Protein AF-A0A7W4VRZ4-F1 (afdb_monomer_lite)

Organism: NCBI:txid1036020

pLDDT: mean 95.83, std 5.2, range [57.09, 98.81]

Structure (mmCIF, N/CA/C/O backbone):
data_AF-A0A7W4VRZ4-F1
#
_entry.id   AF-A0A7W4VRZ4-F1
#
loop_
_atom_site.group_PDB
_atom_site.id
_atom_site.type_symbol
_atom_site.label_atom_id
_atom_site.label_alt_id
_atom_site.label_comp_id
_atom_site.label_asym_id
_atom_site.label_entity_id
_atom_site.label_seq_id
_atom_site.pdbx_PDB_ins_code
_atom_site.Cartn_x
_atom_site.Cartn_y
_atom_site.Cartn_z
_atom_site.occupancy
_atom_site.B_iso_or_equiv
_atom_site.auth_seq_id
_atom_site.auth_comp_id
_atom_site.auth_asym_id
_atom_site.auth_atom_id
_atom_site.pdbx_PDB_model_num
ATOM 1 N N . MET A 1 1 ? -10.021 16.855 13.599 1.00 69.38 1 MET A N 1
ATOM 2 C CA . MET A 1 1 ? -8.911 15.898 13.451 1.00 69.38 1 MET A CA 1
ATOM 3 C C . MET A 1 1 ? -9.012 15.317 12.058 1.00 69.38 1 MET A C 1
ATOM 5 O O . MET A 1 1 ? -10.123 15.000 11.649 1.00 69.38 1 MET A O 1
ATOM 9 N N . GLU A 1 2 ? -7.915 15.295 11.314 1.00 90.75 2 GLU A N 1
ATOM 10 C CA . GLU A 1 2 ? -7.889 14.812 9.930 1.00 90.75 2 GLU A CA 1
ATOM 11 C C . GLU A 1 2 ? -7.932 13.280 9.884 1.00 90.75 2 GLU A C 1
ATOM 13 O O . GLU A 1 2 ? -7.440 12.623 10.807 1.00 90.75 2 GLU A O 1
ATOM 18 N N . ASN A 1 3 ? -8.572 12.723 8.851 1.00 96.31 3 ASN A N 1
ATOM 19 C CA . ASN A 1 3 ? -8.672 11.278 8.664 1.00 96.31 3 ASN A CA 1
ATOM 20 C C . ASN A 1 3 ? -7.271 10.705 8.390 1.00 96.31 3 ASN A C 1
ATOM 22 O O . ASN A 1 3 ? -6.703 11.042 7.350 1.00 96.31 3 ASN A O 1
ATOM 26 N N . PRO A 1 4 ? -6.728 9.820 9.251 1.00 97.88 4 PRO A N 1
ATOM 27 C CA . PRO A 1 4 ? -5.396 9.252 9.046 1.00 97.88 4 PRO A CA 1
ATOM 28 C C . PRO A 1 4 ? -5.272 8.469 7.731 1.00 97.88 4 PRO A C 1
ATOM 30 O O . PRO A 1 4 ? -4.181 8.361 7.183 1.00 97.88 4 PRO A O 1
ATOM 33 N N . GLY A 1 5 ? -6.389 8.001 7.166 1.00 97.75 5 GLY A N 1
ATOM 34 C CA . GLY A 1 5 ? -6.413 7.353 5.858 1.00 97.75 5 GLY A CA 1
ATOM 35 C C . GLY A 1 5 ? -5.937 8.227 4.694 1.00 97.75 5 GLY A C 1
ATOM 36 O O . GLY A 1 5 ? -5.496 7.681 3.687 1.00 97.75 5 GLY A O 1
ATOM 37 N N . ALA A 1 6 ? -5.963 9.559 4.826 1.00 97.94 6 ALA A N 1
ATOM 38 C CA . ALA A 1 6 ? -5.440 10.462 3.799 1.00 97.94 6 ALA A CA 1
ATOM 39 C C . ALA A 1 6 ? -3.944 10.222 3.524 1.00 97.94 6 ALA A C 1
ATOM 41 O O . ALA A 1 6 ? -3.530 10.218 2.368 1.00 97.94 6 ALA A O 1
ATOM 42 N N . LEU A 1 7 ? -3.162 9.890 4.561 1.00 98.19 7 LEU A N 1
ATOM 43 C CA . LEU A 1 7 ? -1.735 9.565 4.433 1.00 98.19 7 LEU A CA 1
ATOM 44 C C . LEU A 1 7 ? -1.490 8.372 3.499 1.00 98.19 7 LEU A C 1
ATOM 46 O O . LEU A 1 7 ? -0.476 8.313 2.803 1.00 98.19 7 LEU A O 1
ATOM 50 N N . VAL A 1 8 ? -2.426 7.420 3.479 1.00 98.38 8 VAL A N 1
ATOM 51 C CA . VAL A 1 8 ? -2.347 6.211 2.655 1.00 98.38 8 VAL A CA 1
ATOM 52 C C . VAL A 1 8 ? -2.645 6.538 1.195 1.00 98.38 8 VAL A C 1
ATOM 54 O O . VAL A 1 8 ? -1.913 6.087 0.317 1.00 98.38 8 VAL A O 1
ATOM 57 N N . GLU A 1 9 ? -3.670 7.354 0.926 1.00 98.31 9 GLU A N 1
ATOM 58 C CA . GLU A 1 9 ? -3.962 7.829 -0.435 1.00 98.31 9 GLU A CA 1
ATOM 59 C C . GLU A 1 9 ? -2.772 8.613 -1.010 1.00 98.31 9 GLU A C 1
ATOM 61 O O . GLU A 1 9 ? -2.303 8.299 -2.105 1.00 98.31 9 GLU A O 1
ATOM 66 N N . GLU A 1 10 ? -2.207 9.546 -0.239 1.00 98.50 10 GLU A N 1
ATOM 67 C CA . GLU A 1 10 ? -1.027 10.323 -0.643 1.00 98.50 10 GLU A CA 1
ATOM 68 C C . GLU A 1 10 ? 0.205 9.436 -0.887 1.00 98.50 10 GLU A C 1
ATOM 70 O O . GLU A 1 10 ? 1.001 9.679 -1.799 1.00 98.50 10 GLU A O 1
ATOM 75 N N . ALA A 1 11 ? 0.409 8.408 -0.057 1.00 98.62 11 ALA A N 1
ATOM 76 C CA . ALA A 1 11 ? 1.513 7.470 -0.224 1.00 98.62 11 ALA A CA 1
ATOM 77 C C . ALA A 1 11 ? 1.366 6.627 -1.496 1.00 98.62 11 ALA A C 1
ATOM 79 O O . ALA A 1 11 ? 2.357 6.410 -2.200 1.00 98.62 11 ALA A O 1
ATOM 80 N N . VAL A 1 12 ? 0.146 6.191 -1.820 1.00 98.81 12 VAL A N 1
ATOM 81 C CA . VAL A 1 12 ? -0.153 5.487 -3.073 1.00 98.81 12 VAL A CA 1
ATOM 82 C C . VAL A 1 12 ? 0.092 6.389 -4.278 1.00 98.81 12 VAL A C 1
ATOM 84 O O . VAL A 1 12 ? 0.743 5.951 -5.228 1.00 98.81 12 VAL A O 1
ATOM 87 N N . GLU A 1 13 ? -0.373 7.639 -4.236 1.00 98.69 13 GLU A N 1
ATOM 88 C CA . GLU A 1 13 ? -0.154 8.611 -5.312 1.00 98.69 13 GLU A CA 1
ATOM 89 C C . GLU A 1 13 ? 1.341 8.789 -5.600 1.00 98.69 13 GLU A C 1
ATOM 91 O O . GLU A 1 13 ? 1.778 8.582 -6.733 1.00 98.69 13 GLU A O 1
ATOM 96 N N . HIS A 1 14 ? 2.155 9.024 -4.565 1.00 98.56 14 HIS A N 1
ATOM 97 C CA . HIS A 1 14 ? 3.615 9.104 -4.703 1.00 98.56 14 HIS A CA 1
ATOM 98 C C . HIS A 1 14 ? 4.219 7.851 -5.333 1.00 98.56 14 HIS A C 1
ATOM 100 O O . HIS A 1 14 ? 5.050 7.944 -6.238 1.00 98.56 14 HIS A O 1
ATOM 106 N N . CYS A 1 15 ? 3.804 6.666 -4.879 1.00 98.75 15 CYS A N 1
ATOM 107 C CA . CYS A 1 15 ? 4.312 5.417 -5.437 1.00 98.75 15 CYS A CA 1
ATOM 108 C C . CYS A 1 15 ? 4.008 5.306 -6.935 1.00 98.75 15 CYS A C 1
ATOM 110 O O . CYS A 1 15 ? 4.882 4.911 -7.704 1.00 98.75 15 CYS A O 1
ATOM 112 N N . LEU A 1 16 ? 2.799 5.680 -7.360 1.00 98.75 16 LEU A N 1
ATOM 113 C CA . LEU A 1 16 ? 2.386 5.649 -8.764 1.00 98.75 16 LEU A CA 1
ATOM 114 C C . LEU A 1 16 ? 3.106 6.710 -9.609 1.00 98.75 16 LEU A C 1
ATOM 116 O O . LEU A 1 16 ? 3.463 6.444 -10.759 1.00 98.75 16 LEU A O 1
ATOM 120 N N . GLU A 1 17 ? 3.370 7.890 -9.049 1.00 98.44 17 GLU A N 1
ATOM 121 C CA . GLU A 1 17 ? 4.171 8.927 -9.702 1.00 98.44 17 GLU A CA 1
ATOM 122 C C . GLU A 1 17 ? 5.617 8.488 -9.932 1.00 98.44 17 GLU A C 1
ATOM 124 O O . GLU A 1 17 ? 6.197 8.792 -10.978 1.00 98.44 17 GLU A O 1
ATOM 129 N N . VAL A 1 18 ? 6.224 7.804 -8.959 1.00 98.44 18 VAL A N 1
ATOM 130 C CA . VAL A 1 18 ? 7.560 7.214 -9.106 1.00 98.44 18 VAL A CA 1
ATOM 131 C C . VAL A 1 18 ? 7.507 6.065 -10.114 1.00 98.44 18 VAL A C 1
ATOM 133 O O . VAL A 1 18 ? 8.323 6.031 -11.039 1.00 98.44 18 VAL A O 1
ATOM 136 N N . ALA A 1 19 ? 6.504 5.189 -10.010 1.00 98.44 19 ALA A N 1
ATOM 137 C CA . ALA A 1 19 ? 6.330 4.037 -10.889 1.00 98.44 19 ALA A CA 1
ATOM 138 C C . ALA A 1 19 ? 6.162 4.410 -12.363 1.00 98.44 19 ALA A C 1
ATOM 140 O O . ALA A 1 19 ? 6.627 3.683 -13.240 1.00 98.44 19 ALA A O 1
ATOM 141 N N . ALA A 1 20 ? 5.587 5.577 -12.656 1.00 98.38 20 ALA A N 1
ATOM 142 C CA . ALA A 1 20 ? 5.487 6.086 -14.021 1.00 98.38 20 ALA A CA 1
ATOM 143 C C . ALA A 1 20 ? 6.851 6.226 -14.722 1.00 98.38 20 ALA A C 1
ATOM 145 O O . ALA A 1 20 ? 6.929 6.154 -15.946 1.00 98.38 20 ALA A O 1
ATOM 146 N N . THR A 1 21 ? 7.937 6.386 -13.959 1.00 98.12 21 THR A N 1
ATOM 147 C CA . THR A 1 21 ? 9.300 6.456 -14.504 1.00 98.12 21 THR A CA 1
ATOM 148 C C . THR A 1 21 ? 9.896 5.080 -14.817 1.00 98.12 21 THR A C 1
ATOM 150 O O . THR A 1 21 ? 10.846 4.973 -15.590 1.00 98.12 21 THR A O 1
ATOM 153 N N . TRP A 1 22 ? 9.331 4.000 -14.272 1.00 98.12 22 TRP A N 1
ATOM 154 C CA . TRP A 1 22 ? 9.881 2.648 -14.401 1.00 98.12 22 TRP A CA 1
ATOM 155 C C . TRP A 1 22 ? 9.687 2.022 -15.782 1.00 98.12 22 TRP A C 1
ATOM 157 O O . TRP A 1 22 ? 10.254 0.969 -16.053 1.00 98.12 22 TRP A O 1
ATOM 167 N N . LEU A 1 23 ? 8.968 2.683 -16.691 1.00 97.50 23 LEU A N 1
ATOM 168 C CA . LEU A 1 23 ? 8.924 2.305 -18.109 1.00 97.50 23 LEU A CA 1
ATOM 169 C C . LEU A 1 23 ? 10.321 2.330 -18.760 1.00 97.50 23 LEU A C 1
ATOM 171 O O . LEU A 1 23 ? 10.570 1.605 -19.721 1.00 97.50 23 LEU A O 1
ATOM 175 N N . ALA A 1 24 ? 11.251 3.116 -18.202 1.00 96.50 24 ALA A N 1
ATOM 176 C CA . ALA A 1 24 ? 12.658 3.152 -18.602 1.00 96.50 24 ALA A CA 1
ATOM 177 C C . ALA A 1 24 ? 13.497 1.987 -18.029 1.00 96.50 24 ALA A C 1
ATOM 179 O O . ALA A 1 24 ? 14.710 1.926 -18.237 1.00 96.50 24 ALA A O 1
ATOM 180 N N . TRP A 1 25 ? 12.896 1.061 -17.274 1.00 97.00 25 TRP A N 1
ATOM 181 C CA . TRP A 1 25 ? 13.628 -0.016 -16.617 1.00 97.00 25 TRP A CA 1
ATOM 182 C C . TRP A 1 25 ? 14.248 -0.996 -17.621 1.00 97.00 25 TRP A C 1
ATOM 184 O O . TRP A 1 25 ? 13.574 -1.585 -18.464 1.00 97.00 25 TRP A O 1
ATOM 194 N N . THR A 1 26 ? 15.558 -1.216 -17.492 1.00 93.94 26 THR A N 1
ATOM 195 C CA . THR A 1 26 ? 16.368 -2.018 -18.430 1.00 93.94 26 THR A CA 1
ATOM 196 C C . THR A 1 26 ? 16.607 -3.459 -17.967 1.00 93.94 26 THR A C 1
ATOM 198 O O . THR A 1 26 ? 17.477 -4.147 -18.499 1.00 93.94 26 THR A O 1
ATOM 201 N N . GLY A 1 27 ? 15.870 -3.922 -16.953 1.00 94.88 27 GLY A N 1
ATOM 202 C CA . GLY A 1 27 ? 16.019 -5.264 -16.377 1.00 94.88 27 GLY A CA 1
ATOM 203 C C . GLY A 1 27 ? 17.021 -5.366 -15.220 1.00 94.88 27 GLY A C 1
ATOM 204 O O . GLY A 1 27 ? 17.186 -6.440 -14.647 1.00 94.88 27 GLY A O 1
ATOM 205 N N . ARG A 1 28 ? 17.700 -4.271 -14.848 1.00 94.62 28 ARG A N 1
ATOM 206 C CA . ARG A 1 28 ? 18.621 -4.250 -13.696 1.00 94.62 28 ARG A CA 1
ATOM 207 C C . ARG A 1 28 ? 17.855 -3.973 -12.399 1.00 94.62 28 ARG A C 1
ATOM 209 O O . ARG A 1 28 ? 17.274 -2.895 -12.295 1.00 94.62 28 ARG A O 1
ATOM 216 N N . PRO A 1 29 ? 17.845 -4.883 -11.415 1.00 95.38 29 PRO A N 1
ATOM 217 C CA . PRO A 1 29 ? 17.117 -4.651 -10.176 1.00 95.38 29 PRO A CA 1
ATOM 218 C C . PRO A 1 29 ? 17.813 -3.597 -9.305 1.00 95.38 29 PRO A C 1
ATOM 220 O O . PRO A 1 29 ? 19.027 -3.403 -9.401 1.00 95.38 29 PRO A O 1
ATOM 223 N N . ALA A 1 30 ? 17.050 -2.984 -8.407 1.00 94.38 30 ALA A N 1
ATOM 224 C CA . ALA A 1 30 ? 17.600 -2.306 -7.244 1.00 94.38 30 ALA A CA 1
ATOM 225 C C . ALA A 1 30 ? 17.870 -3.319 -6.123 1.00 94.38 30 ALA A C 1
ATOM 227 O O . ALA A 1 30 ? 17.197 -4.348 -6.014 1.00 94.38 30 ALA A O 1
ATOM 228 N N . VAL A 1 31 ? 18.859 -3.030 -5.285 1.00 93.06 31 VAL A N 1
ATOM 229 C CA . VAL A 1 31 ? 19.186 -3.826 -4.099 1.00 93.06 31 VAL A CA 1
ATOM 230 C C . VAL A 1 31 ? 19.060 -2.907 -2.894 1.00 93.06 31 VAL A C 1
ATOM 232 O O . VAL A 1 31 ? 19.537 -1.776 -2.954 1.00 93.06 31 VAL A O 1
ATOM 235 N N . SER A 1 32 ? 18.400 -3.374 -1.834 1.00 88.81 32 SER A N 1
ATOM 236 C CA . SER A 1 32 ? 18.250 -2.603 -0.600 1.00 88.81 32 SER A CA 1
ATOM 237 C C . SER A 1 32 ? 19.602 -2.244 0.007 1.00 88.81 32 SER A C 1
ATOM 239 O O . SER A 1 32 ? 20.583 -2.965 -0.177 1.00 88.81 32 SER A O 1
ATOM 241 N N . ASP A 1 33 ? 19.639 -1.184 0.815 1.00 82.94 33 ASP A N 1
ATOM 242 C CA . ASP A 1 33 ? 20.856 -0.772 1.532 1.00 82.94 33 ASP A CA 1
ATOM 243 C C . ASP A 1 33 ? 21.444 -1.901 2.397 1.00 82.94 33 ASP A C 1
ATOM 245 O O . ASP A 1 33 ? 22.658 -2.028 2.540 1.00 82.94 33 ASP A O 1
ATOM 249 N N . ALA A 1 34 ? 20.579 -2.758 2.948 1.00 83.81 34 ALA A N 1
ATOM 250 C CA . ALA A 1 34 ? 20.972 -3.926 3.734 1.00 83.81 34 ALA A CA 1
ATOM 251 C C . ALA A 1 34 ? 21.477 -5.110 2.881 1.00 83.81 34 ALA A C 1
ATOM 253 O O . ALA A 1 34 ? 21.957 -6.099 3.432 1.00 83.81 34 ALA A O 1
ATOM 254 N N . GLY A 1 35 ? 21.361 -5.044 1.552 1.00 86.38 35 GLY A N 1
ATOM 255 C CA . GLY A 1 35 ? 21.804 -6.089 0.626 1.00 86.38 35 GLY A CA 1
ATOM 256 C C . GLY A 1 35 ? 20.931 -7.347 0.602 1.00 86.38 35 GLY A C 1
ATOM 257 O O . GLY A 1 35 ? 21.248 -8.298 -0.107 1.00 86.38 35 GLY A O 1
ATOM 258 N N . ASP A 1 36 ? 19.846 -7.375 1.374 1.00 87.31 36 ASP A N 1
ATOM 259 C CA . ASP A 1 36 ? 19.023 -8.560 1.626 1.00 87.31 36 ASP A CA 1
ATOM 260 C C . ASP A 1 36 ? 17.753 -8.627 0.766 1.00 87.31 36 ASP A C 1
ATOM 262 O O . ASP A 1 36 ? 17.083 -9.661 0.725 1.00 87.31 36 ASP A O 1
ATOM 266 N N . ARG A 1 37 ? 17.406 -7.538 0.069 1.00 92.75 37 ARG A N 1
ATOM 267 C CA . ARG A 1 37 ? 16.201 -7.447 -0.758 1.00 92.75 37 ARG A CA 1
ATOM 268 C C . ARG A 1 37 ? 16.531 -6.929 -2.145 1.00 92.75 37 ARG A C 1
ATOM 270 O O . ARG A 1 37 ? 17.212 -5.926 -2.318 1.00 92.75 37 ARG A O 1
ATOM 277 N N . ILE A 1 38 ? 15.975 -7.612 -3.133 1.00 94.62 38 ILE A N 1
ATOM 278 C CA . ILE A 1 38 ? 16.002 -7.228 -4.544 1.00 94.62 38 ILE A CA 1
ATOM 279 C C . ILE A 1 38 ? 14.661 -6.586 -4.874 1.00 94.62 38 ILE A C 1
ATOM 281 O O . ILE A 1 38 ? 13.631 -7.133 -4.478 1.00 94.62 38 ILE A O 1
ATOM 285 N N . TYR A 1 39 ? 14.665 -5.486 -5.620 1.00 95.69 39 TYR A N 1
ATOM 286 C CA . TYR A 1 39 ? 13.470 -4.835 -6.142 1.00 95.69 39 TYR A CA 1
ATOM 287 C C . TYR A 1 39 ? 13.530 -4.700 -7.660 1.00 95.69 39 TYR A C 1
ATOM 289 O O . TYR A 1 39 ? 14.545 -4.341 -8.252 1.00 95.69 39 TYR A O 1
ATOM 297 N N . THR A 1 40 ? 12.399 -5.007 -8.274 1.00 97.88 40 THR A N 1
ATOM 298 C CA . THR A 1 40 ? 12.068 -4.745 -9.673 1.00 97.88 40 THR A CA 1
ATOM 299 C C . THR A 1 40 ? 10.784 -3.909 -9.687 1.00 97.88 40 THR A C 1
ATOM 301 O O . THR A 1 40 ? 10.074 -3.889 -8.673 1.00 97.88 40 THR A O 1
ATOM 304 N N . PRO A 1 41 ? 10.427 -3.256 -10.806 1.00 98.31 41 PRO A N 1
ATOM 305 C CA . PRO A 1 41 ? 9.165 -2.524 -10.900 1.00 98.31 41 PRO A CA 1
ATOM 306 C C . PRO A 1 41 ? 7.948 -3.385 -10.524 1.00 98.31 41 PRO A C 1
ATOM 308 O O . PRO A 1 41 ? 7.157 -3.001 -9.663 1.00 98.31 41 PRO A O 1
ATOM 311 N N . CYS A 1 42 ? 7.842 -4.592 -11.093 1.00 98.19 42 CYS A N 1
ATOM 312 C CA . CYS A 1 42 ? 6.727 -5.503 -10.826 1.00 98.19 42 CYS A CA 1
ATOM 313 C C . CYS A 1 42 ? 6.688 -5.948 -9.357 1.00 98.19 42 CYS A C 1
ATOM 315 O O . CYS A 1 42 ? 5.615 -5.944 -8.750 1.00 98.19 42 CYS A O 1
ATOM 317 N N . LYS A 1 43 ? 7.848 -6.239 -8.742 1.00 97.81 43 LYS A N 1
ATOM 318 C CA . LYS A 1 43 ? 7.903 -6.548 -7.307 1.00 97.81 43 LYS A CA 1
ATOM 319 C C . LYS A 1 43 ? 7.454 -5.369 -6.459 1.00 97.81 43 LYS A C 1
ATOM 321 O O . LYS A 1 43 ? 6.725 -5.573 -5.495 1.00 97.81 43 LYS A O 1
ATOM 326 N N . ALA A 1 44 ? 7.900 -4.155 -6.777 1.00 97.88 44 ALA A N 1
ATOM 327 C CA . ALA A 1 44 ? 7.547 -2.970 -6.008 1.00 97.88 44 ALA A CA 1
ATOM 328 C C . ALA A 1 44 ? 6.028 -2.728 -6.042 1.00 97.88 44 ALA A C 1
ATOM 330 O O . ALA A 1 44 ? 5.420 -2.603 -4.980 1.00 97.88 44 ALA A O 1
ATOM 331 N N . ILE A 1 45 ? 5.400 -2.785 -7.226 1.00 98.44 45 ILE A N 1
ATOM 332 C CA . ILE A 1 45 ? 3.934 -2.698 -7.373 1.00 98.44 45 ILE A CA 1
ATOM 333 C C . ILE A 1 45 ? 3.225 -3.789 -6.569 1.00 98.44 45 ILE A C 1
ATOM 335 O O . ILE A 1 45 ? 2.307 -3.488 -5.801 1.00 98.44 45 ILE A O 1
ATOM 339 N N . ARG A 1 46 ? 3.669 -5.047 -6.695 1.00 97.56 46 ARG A N 1
ATOM 340 C CA . ARG A 1 46 ? 3.097 -6.164 -5.937 1.00 97.56 46 ARG A CA 1
ATOM 341 C C . ARG A 1 46 ? 3.211 -5.933 -4.432 1.00 97.56 46 ARG A C 1
ATOM 343 O O . ARG A 1 46 ? 2.228 -6.089 -3.727 1.00 97.56 46 ARG A O 1
ATOM 350 N N . ARG A 1 47 ? 4.375 -5.500 -3.938 1.00 96.94 47 ARG A N 1
ATOM 351 C CA . ARG A 1 47 ? 4.610 -5.248 -2.507 1.00 96.94 47 ARG A CA 1
ATOM 352 C C . ARG A 1 47 ? 3.759 -4.126 -1.943 1.00 96.94 47 ARG A C 1
ATOM 354 O O . ARG A 1 47 ? 3.301 -4.257 -0.813 1.00 96.94 47 ARG A O 1
ATOM 361 N N . ILE A 1 48 ? 3.537 -3.065 -2.712 1.00 98.25 48 ILE A N 1
ATOM 362 C CA . ILE A 1 48 ? 2.618 -1.996 -2.321 1.00 98.25 48 ILE A CA 1
ATOM 363 C C . ILE A 1 48 ? 1.199 -2.562 -2.190 1.00 98.25 48 ILE A C 1
ATOM 365 O O . ILE A 1 48 ? 0.561 -2.365 -1.161 1.00 98.25 48 ILE A O 1
ATOM 369 N N . GLY A 1 49 ? 0.733 -3.313 -3.193 1.00 97.88 49 GLY A N 1
ATOM 370 C CA . GLY A 1 49 ? -0.587 -3.949 -3.172 1.00 97.88 49 GLY A CA 1
ATOM 371 C C . GLY A 1 49 ? -0.767 -4.932 -2.014 1.00 97.88 49 GLY A C 1
ATOM 372 O O . GLY A 1 49 ? -1.728 -4.804 -1.262 1.00 97.88 49 GLY A O 1
ATOM 373 N N . ASP A 1 50 ? 0.175 -5.861 -1.839 1.00 96.38 50 ASP A N 1
ATOM 374 C CA . ASP A 1 50 ? 0.187 -6.840 -0.746 1.00 96.38 50 ASP A CA 1
ATOM 375 C C . ASP A 1 50 ? 0.076 -6.127 0.612 1.00 96.38 50 ASP A C 1
ATOM 377 O O . ASP A 1 50 ? -0.814 -6.425 1.397 1.00 96.38 50 ASP A O 1
ATOM 381 N N . HIS A 1 51 ? 0.924 -5.124 0.862 1.00 96.94 51 HIS A N 1
ATOM 382 C CA . HIS A 1 51 ? 0.983 -4.440 2.155 1.00 96.94 51 HIS A CA 1
ATOM 383 C C . HIS A 1 51 ? -0.295 -3.637 2.456 1.00 96.94 51 HIS A C 1
ATOM 385 O O . HIS A 1 51 ? -0.759 -3.614 3.595 1.00 96.94 51 HIS A O 1
ATOM 391 N N . LEU A 1 52 ? -0.908 -3.028 1.432 1.00 97.94 52 LEU A N 1
ATOM 392 C CA . LEU A 1 52 ? -2.228 -2.406 1.555 1.00 97.94 52 LEU A CA 1
ATOM 393 C C . LEU A 1 52 ? -3.314 -3.438 1.907 1.00 97.94 52 LEU A C 1
ATOM 395 O O . LEU A 1 52 ? -4.169 -3.152 2.741 1.00 97.94 52 LEU A O 1
ATOM 399 N N . VAL A 1 53 ? -3.29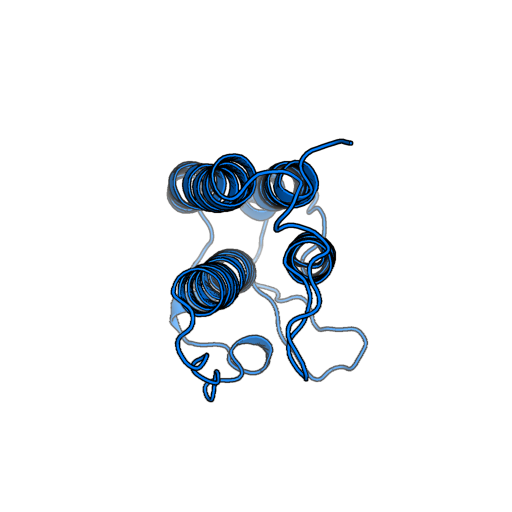9 -4.626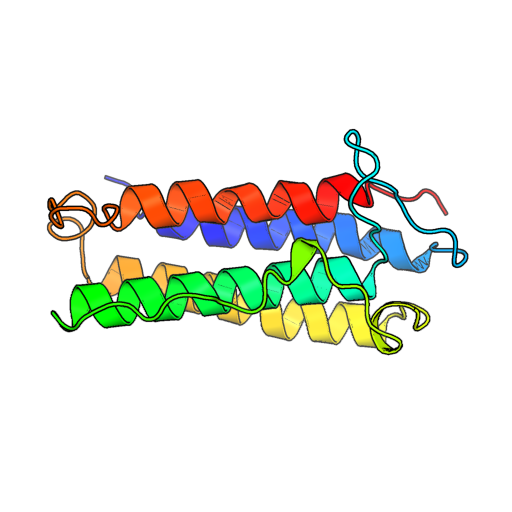 1.287 1.00 97.19 53 VAL A N 1
ATOM 400 C CA . VAL A 1 53 ? -4.256 -5.706 1.592 1.00 97.19 53 VAL A CA 1
ATOM 401 C C . VAL A 1 53 ? -4.055 -6.238 3.008 1.00 97.19 53 VAL A C 1
ATOM 403 O O . VAL A 1 53 ? -5.041 -6.395 3.729 1.00 97.19 53 VAL A O 1
ATOM 406 N N . ASP A 1 54 ? -2.809 -6.481 3.412 1.00 96.62 54 ASP A N 1
ATOM 407 C CA . ASP A 1 54 ? -2.457 -7.013 4.731 1.00 96.62 54 ASP A CA 1
ATOM 408 C C . ASP A 1 54 ? -3.028 -6.119 5.842 1.00 96.62 54 ASP A C 1
ATOM 410 O O . ASP A 1 54 ? -3.760 -6.586 6.718 1.00 96.62 54 ASP A O 1
ATOM 414 N N . HIS A 1 55 ? -2.780 -4.810 5.756 1.00 97.69 55 HIS A N 1
ATOM 415 C CA . HIS A 1 55 ? -3.257 -3.868 6.766 1.00 97.69 55 HIS A CA 1
ATOM 416 C C . HIS A 1 55 ? -4.739 -3.518 6.622 1.00 97.69 55 HIS A C 1
ATOM 418 O O . HIS A 1 55 ? -5.387 -3.224 7.625 1.00 97.69 55 HIS A O 1
ATOM 424 N N . LEU A 1 56 ? -5.327 -3.593 5.422 1.00 98.00 56 LEU A N 1
ATOM 425 C CA . LEU A 1 56 ? -6.784 -3.498 5.291 1.00 98.00 56 LEU A CA 1
ATOM 426 C C . LEU A 1 56 ? -7.467 -4.663 6.020 1.00 98.00 56 LEU A C 1
ATOM 428 O O . LEU A 1 56 ? -8.435 -4.452 6.745 1.00 98.00 56 LEU A O 1
ATOM 432 N N . ALA A 1 57 ? -6.942 -5.883 5.875 1.00 97.56 57 ALA A N 1
ATOM 433 C CA . ALA A 1 57 ? -7.450 -7.050 6.588 1.00 97.56 57 ALA A CA 1
ATOM 434 C C . ALA A 1 57 ? -7.263 -6.927 8.111 1.00 97.56 57 ALA A C 1
ATOM 436 O O . ALA A 1 57 ? -8.152 -7.324 8.867 1.00 97.56 57 ALA A O 1
ATOM 437 N N . GLU A 1 58 ? -6.142 -6.356 8.563 1.00 97.94 58 GLU A N 1
ATOM 438 C CA . GLU A 1 58 ? -5.914 -6.033 9.974 1.00 97.94 58 GLU A CA 1
ATOM 439 C C . GLU A 1 58 ? -6.966 -5.049 10.507 1.00 97.94 58 GLU A C 1
ATOM 441 O O . GLU A 1 58 ? -7.628 -5.344 11.503 1.00 97.94 58 GLU A O 1
ATOM 446 N N . VAL A 1 59 ? -7.181 -3.922 9.820 1.00 98.19 59 VAL A N 1
ATOM 447 C CA . VAL A 1 59 ? -8.171 -2.902 10.208 1.00 98.19 59 VAL A CA 1
ATOM 448 C C . VAL A 1 59 ? -9.578 -3.492 10.296 1.00 98.19 59 VAL A C 1
ATOM 450 O O . VAL A 1 59 ? -10.262 -3.288 11.299 1.00 98.19 59 VAL A O 1
ATOM 453 N N . GLU A 1 60 ? -10.004 -4.259 9.292 1.00 98.38 60 GLU A N 1
ATOM 454 C CA . GLU A 1 60 ? -11.326 -4.897 9.281 1.00 98.38 60 GLU A CA 1
ATOM 455 C C . GLU A 1 60 ? -11.499 -5.874 10.456 1.00 98.38 60 GLU A C 1
ATOM 457 O O . GLU A 1 60 ? -12.540 -5.874 11.116 1.00 98.38 60 GLU A O 1
ATOM 462 N N . ALA A 1 61 ? -10.473 -6.671 10.780 1.00 98.31 61 ALA A N 1
ATOM 463 C CA . ALA A 1 61 ? -10.515 -7.581 11.925 1.00 98.31 61 ALA A CA 1
ATOM 464 C C . ALA A 1 61 ? -10.646 -6.820 13.256 1.00 98.31 61 ALA A C 1
ATOM 466 O O . ALA A 1 61 ? -11.481 -7.170 14.097 1.00 98.31 61 ALA A O 1
ATOM 467 N N . LEU A 1 62 ? -9.868 -5.746 13.421 1.00 98.06 62 LEU A N 1
ATOM 468 C CA . LEU A 1 62 ? -9.894 -4.907 14.618 1.00 98.06 62 LEU A CA 1
ATOM 469 C C . LEU A 1 62 ? -11.244 -4.201 14.800 1.00 98.06 62 LEU A C 1
ATOM 471 O O . LEU A 1 62 ? -11.755 -4.159 15.921 1.00 98.06 62 LEU A O 1
ATOM 475 N N . LEU A 1 63 ? -11.836 -3.682 13.722 1.00 98.12 63 LEU A N 1
ATOM 476 C CA . LEU A 1 63 ? -13.162 -3.053 13.743 1.00 98.12 63 LEU A CA 1
ATOM 477 C C . LEU A 1 63 ? -14.284 -4.061 14.021 1.00 98.12 63 LEU A C 1
ATOM 479 O O . LEU A 1 63 ? -15.245 -3.738 14.716 1.00 98.12 63 LEU A O 1
ATOM 483 N N . ALA A 1 64 ? -14.150 -5.295 13.533 1.00 97.94 64 ALA A N 1
ATOM 484 C CA . ALA A 1 64 ? -15.092 -6.376 13.813 1.00 97.94 64 ALA A CA 1
ATOM 485 C C . ALA A 1 64 ? -14.908 -7.013 15.206 1.00 97.94 64 ALA A C 1
ATOM 487 O O . ALA A 1 64 ? -15.715 -7.857 15.602 1.00 97.94 64 ALA A O 1
ATOM 488 N N . GLY A 1 65 ? -13.863 -6.640 15.954 1.00 96.62 65 GLY A N 1
ATOM 489 C CA . GLY A 1 65 ? -13.569 -7.198 17.276 1.00 96.62 65 GLY A CA 1
ATOM 490 C C . GLY A 1 65 ? -13.130 -8.666 17.243 1.00 96.62 65 GLY A C 1
ATOM 491 O O . GLY A 1 65 ? -13.360 -9.398 18.207 1.00 96.62 65 GLY A O 1
ATOM 492 N N . VAL A 1 66 ? -12.524 -9.111 16.139 1.00 97.81 66 VAL A N 1
ATOM 493 C CA . VAL A 1 66 ? -12.022 -10.483 15.966 1.00 97.81 66 VAL A CA 1
ATOM 494 C C . VAL A 1 66 ? -10.489 -10.506 15.894 1.00 97.81 66 VAL A C 1
ATOM 496 O O . VAL A 1 66 ? -9.878 -9.488 15.570 1.00 97.81 66 VAL A O 1
ATOM 499 N N . PRO A 1 67 ? -9.834 -11.646 16.190 1.00 96.25 67 PRO A N 1
ATOM 500 C CA . PRO A 1 67 ? -8.379 -11.740 16.104 1.00 96.25 67 PRO A CA 1
ATOM 501 C C . PRO A 1 67 ? -7.842 -11.442 14.697 1.00 96.25 67 PRO A C 1
ATOM 503 O O . PRO A 1 67 ? -8.397 -11.917 13.702 1.00 96.25 67 PRO A O 1
ATOM 506 N N . THR A 1 68 ? -6.726 -10.713 14.630 1.00 96.25 68 THR A N 1
ATOM 507 C CA . THR A 1 68 ? -5.973 -10.485 13.391 1.00 96.25 68 THR A CA 1
ATOM 508 C C . THR A 1 68 ? -5.321 -11.787 12.916 1.00 96.25 68 THR A C 1
ATOM 510 O O . THR A 1 68 ? -5.117 -12.734 13.685 1.00 96.25 68 THR A O 1
ATOM 513 N N . ARG A 1 69 ? -5.017 -11.871 11.616 1.00 94.12 69 ARG A N 1
ATOM 514 C CA . ARG A 1 69 ? -4.316 -13.020 11.031 1.00 94.12 69 ARG A CA 1
ATOM 515 C C . ARG A 1 69 ? -2.868 -12.642 10.722 1.00 94.12 69 ARG A C 1
ATOM 517 O O . ARG A 1 69 ? -2.669 -11.657 10.019 1.00 94.12 69 ARG A O 1
ATOM 524 N N . PRO A 1 70 ? -1.874 -13.406 11.204 1.00 89.31 70 PRO A N 1
ATOM 525 C CA . PRO A 1 70 ? -0.474 -13.115 10.920 1.00 89.31 70 PRO A CA 1
ATOM 526 C C . PRO A 1 70 ? -0.123 -13.373 9.447 1.00 89.31 70 PRO A C 1
ATOM 528 O O . PRO A 1 70 ? -0.543 -14.382 8.876 1.00 89.31 70 PRO A O 1
ATOM 531 N N . ASP A 1 71 ? 0.705 -12.500 8.864 1.00 88.06 71 ASP A N 1
ATOM 532 C CA . ASP A 1 71 ? 1.412 -12.791 7.613 1.00 88.06 71 ASP A CA 1
ATOM 533 C C . ASP A 1 71 ? 2.616 -13.707 7.895 1.00 88.06 71 ASP A C 1
ATOM 535 O O . ASP A 1 71 ? 3.492 -13.393 8.702 1.00 88.06 71 ASP A O 1
ATOM 539 N N . HIS A 1 72 ? 2.665 -14.849 7.211 1.00 88.75 72 HIS A N 1
ATOM 540 C CA . HIS A 1 72 ? 3.766 -15.816 7.282 1.00 88.75 72 HIS A CA 1
ATOM 541 C C . HIS A 1 72 ? 4.605 -15.863 6.000 1.00 88.75 72 HIS A C 1
ATOM 543 O O . HIS A 1 72 ? 5.569 -16.624 5.918 1.00 88.75 72 HIS A O 1
ATOM 549 N N . TRP A 1 73 ? 4.226 -15.098 4.977 1.00 87.19 73 TRP A N 1
ATOM 550 C CA . TRP A 1 73 ? 4.861 -15.135 3.667 1.00 87.19 73 TRP A CA 1
ATOM 551 C C . TRP A 1 73 ? 6.126 -14.274 3.610 1.00 87.19 73 TRP A C 1
ATOM 553 O O . TRP A 1 73 ? 7.048 -14.591 2.858 1.00 87.19 73 TRP A O 1
ATOM 563 N N . HIS A 1 74 ? 6.204 -13.212 4.425 1.00 85.00 74 HIS A N 1
ATOM 564 C CA . HIS A 1 74 ? 7.347 -12.293 4.475 1.00 85.00 74 HIS A CA 1
ATOM 565 C C . HIS A 1 74 ? 7.718 -11.748 3.085 1.00 85.00 74 HIS A C 1
ATOM 567 O O . HIS A 1 74 ? 8.886 -11.728 2.685 1.00 85.00 74 HIS A O 1
ATOM 573 N N . ALA A 1 75 ? 6.716 -11.281 2.335 1.00 86.00 75 ALA A N 1
ATOM 574 C CA . ALA A 1 75 ? 6.821 -11.065 0.889 1.00 86.00 75 ALA A CA 1
ATOM 575 C C . ALA A 1 75 ? 7.956 -10.128 0.431 1.00 86.00 75 ALA A C 1
ATOM 577 O O . ALA A 1 75 ? 8.383 -10.219 -0.719 1.00 86.00 75 ALA A O 1
ATOM 578 N N . SER A 1 76 ? 8.468 -9.235 1.286 1.00 86.75 76 SER A N 1
ATOM 579 C CA . SER A 1 76 ? 9.604 -8.366 0.928 1.00 86.75 76 SER A CA 1
ATOM 580 C C . SER A 1 76 ? 10.899 -9.147 0.647 1.00 86.75 76 SER A C 1
ATOM 582 O O . SER A 1 76 ? 11.689 -8.732 -0.207 1.00 86.75 76 SER A O 1
ATOM 584 N N . LEU A 1 77 ? 11.090 -10.298 1.301 1.00 90.88 77 LEU A N 1
ATOM 585 C CA . LEU A 1 77 ? 12.247 -11.182 1.117 1.00 90.88 77 LEU A CA 1
ATOM 586 C C . LEU A 1 77 ? 12.121 -12.078 -0.121 1.00 90.88 77 LEU A C 1
ATOM 588 O O . LEU A 1 77 ? 13.109 -12.658 -0.562 1.00 90.88 77 LEU A O 1
ATOM 592 N N . VAL A 1 78 ? 10.926 -12.178 -0.705 1.00 91.94 78 VAL A N 1
ATOM 593 C CA . VAL A 1 78 ? 10.655 -13.071 -1.832 1.00 91.94 78 VAL A CA 1
ATOM 594 C C . VAL A 1 78 ? 10.618 -12.284 -3.137 1.00 91.94 78 VAL A C 1
ATOM 596 O O . VAL A 1 78 ? 9.929 -11.269 -3.257 1.00 91.94 78 VAL A O 1
ATOM 599 N N . THR A 1 79 ? 11.348 -12.775 -4.134 1.00 94.88 79 THR A N 1
ATOM 600 C CA . THR A 1 79 ? 11.251 -12.327 -5.527 1.00 94.88 79 THR A CA 1
ATOM 601 C C . THR A 1 79 ? 10.874 -13.538 -6.370 1.00 94.88 79 THR A C 1
ATOM 603 O O . THR A 1 79 ? 11.589 -14.538 -6.348 1.00 94.88 79 THR A O 1
ATOM 606 N N . VAL A 1 80 ? 9.746 -13.467 -7.073 1.00 95.44 80 VAL A N 1
ATOM 607 C CA . VAL A 1 80 ? 9.229 -14.561 -7.914 1.00 95.44 80 VAL A CA 1
ATOM 608 C C . VAL A 1 80 ? 9.494 -14.289 -9.393 1.00 95.44 80 VAL A C 1
ATOM 610 O O . VAL A 1 80 ? 9.778 -13.158 -9.771 1.00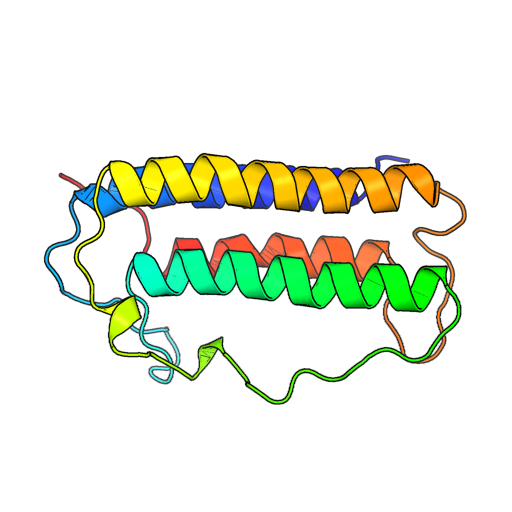 95.44 80 VAL A O 1
ATOM 613 N N . ASP A 1 81 ? 9.356 -15.293 -10.259 1.00 97.50 81 ASP A N 1
ATOM 614 C CA . ASP A 1 81 ? 9.615 -15.141 -11.702 1.00 97.50 81 ASP A CA 1
ATOM 615 C C . ASP A 1 81 ? 8.784 -14.023 -12.350 1.00 97.50 81 ASP A C 1
ATOM 617 O O . ASP A 1 81 ? 9.295 -13.263 -13.171 1.00 97.50 81 ASP A O 1
ATOM 621 N N . ALA A 1 82 ? 7.523 -13.864 -11.935 1.00 96.69 82 ALA A N 1
ATOM 622 C CA . ALA A 1 82 ? 6.653 -12.792 -12.423 1.00 96.69 82 ALA A CA 1
ATOM 623 C C . ALA A 1 82 ? 7.182 -11.387 -12.082 1.00 96.69 82 ALA A C 1
ATOM 625 O O . ALA A 1 82 ? 6.951 -10.444 -12.836 1.00 96.69 82 ALA A O 1
ATOM 626 N N . ASP A 1 83 ? 7.941 -11.242 -10.992 1.00 97.62 83 ASP A N 1
ATOM 627 C CA . ASP A 1 83 ? 8.538 -9.961 -10.619 1.00 97.62 83 ASP A CA 1
ATOM 628 C C . ASP A 1 83 ? 9.621 -9.519 -11.618 1.00 97.62 83 ASP A C 1
ATOM 630 O O . ASP A 1 83 ? 9.948 -8.337 -11.689 1.00 97.62 83 ASP A O 1
ATOM 634 N N . TRP A 1 84 ? 10.186 -10.440 -12.399 1.00 97.75 84 TRP A N 1
ATOM 635 C CA . TRP A 1 84 ? 11.218 -10.142 -13.395 1.00 97.75 84 TRP A CA 1
ATOM 636 C C . TRP A 1 84 ? 10.662 -9.776 -14.773 1.00 97.75 84 TRP A C 1
ATOM 638 O O . TRP A 1 84 ? 11.438 -9.483 -15.685 1.00 97.75 84 TRP A O 1
ATOM 648 N N . ALA A 1 85 ? 9.338 -9.789 -14.945 1.00 97.06 85 ALA A N 1
ATOM 649 C CA . ALA A 1 85 ? 8.711 -9.381 -16.192 1.00 97.06 85 ALA A CA 1
ATOM 650 C C . ALA A 1 85 ? 9.066 -7.928 -16.549 1.00 97.06 85 ALA A C 1
ATOM 652 O O . ALA A 1 85 ? 9.307 -7.086 -15.681 1.00 97.06 85 ALA A O 1
ATOM 653 N N . ARG A 1 86 ? 9.084 -7.623 -17.852 1.00 95.44 86 ARG A N 1
ATOM 654 C CA . ARG A 1 86 ? 9.199 -6.239 -18.321 1.00 95.44 86 ARG A CA 1
ATOM 655 C C . ARG A 1 86 ? 8.022 -5.437 -17.768 1.00 95.44 86 ARG A C 1
ATOM 657 O O . ARG A 1 86 ? 6.891 -5.886 -17.877 1.00 95.44 86 ARG A O 1
ATOM 664 N N . PHE A 1 87 ? 8.304 -4.241 -17.267 1.00 97.69 87 PHE A N 1
ATOM 665 C CA . PHE A 1 87 ? 7.278 -3.287 -16.869 1.00 97.69 87 PHE A CA 1
ATOM 666 C C . PHE A 1 87 ? 6.841 -2.454 -18.076 1.00 97.69 87 PHE A C 1
ATOM 668 O O . PHE A 1 87 ? 7.678 -1.837 -18.742 1.00 97.69 87 PHE A O 1
ATOM 675 N N . THR A 1 88 ? 5.553 -2.485 -18.391 1.00 97.94 88 THR A N 1
ATOM 676 C CA . THR A 1 88 ? 4.959 -1.839 -19.566 1.00 97.94 88 THR A CA 1
ATOM 677 C C . THR A 1 88 ? 3.933 -0.783 -19.170 1.00 97.94 88 THR A C 1
ATOM 679 O O . THR A 1 88 ? 3.539 -0.665 -18.010 1.00 97.94 88 THR A O 1
ATOM 682 N N . GLU A 1 89 ? 3.468 -0.012 -20.151 1.00 98.50 89 GLU A N 1
ATOM 683 C CA . GLU A 1 89 ? 2.395 0.962 -19.971 1.00 98.50 89 GLU A CA 1
ATOM 684 C C . GLU A 1 89 ? 1.110 0.302 -19.449 1.00 98.50 89 GLU A C 1
ATOM 686 O O . GLU A 1 89 ? 0.439 0.872 -18.595 1.00 98.50 89 GLU A O 1
ATOM 691 N N . LEU A 1 90 ? 0.810 -0.926 -19.893 1.00 98.56 90 LEU A N 1
ATOM 692 C CA . LEU A 1 90 ? -0.357 -1.680 -19.426 1.00 98.56 90 LEU A CA 1
ATOM 693 C C . LEU A 1 90 ? -0.238 -2.071 -17.949 1.00 98.56 90 LEU A C 1
ATOM 695 O O . LEU A 1 90 ? -1.229 -2.006 -17.224 1.00 98.56 90 LEU A O 1
ATOM 699 N N . ASP A 1 91 ? 0.963 -2.435 -17.493 1.00 98.50 91 ASP A N 1
ATOM 700 C CA . ASP A 1 91 ? 1.207 -2.763 -16.083 1.00 98.50 91 ASP A CA 1
ATOM 701 C C . ASP A 1 91 ? 1.064 -1.517 -15.199 1.00 98.50 91 ASP A C 1
ATOM 703 O O . ASP A 1 91 ? 0.501 -1.579 -14.106 1.00 98.50 91 ASP A O 1
ATOM 707 N N . LEU A 1 92 ? 1.536 -0.362 -15.683 1.00 98.75 92 LEU A N 1
ATOM 708 C CA . LEU A 1 92 ? 1.371 0.917 -14.996 1.00 98.75 92 LEU A CA 1
ATOM 709 C C . LEU A 1 92 ? -0.100 1.341 -14.920 1.00 98.75 92 LEU A C 1
ATOM 711 O O . LEU A 1 92 ? -0.548 1.796 -13.866 1.00 98.75 92 LEU A O 1
ATOM 715 N N . ASP A 1 93 ? -0.852 1.200 -16.010 1.00 98.81 93 ASP A N 1
ATOM 716 C CA . ASP A 1 93 ? -2.278 1.523 -16.031 1.00 98.81 93 ASP A CA 1
ATOM 717 C C . ASP A 1 93 ? -3.062 0.599 -15.093 1.00 98.81 93 ASP A C 1
ATOM 719 O O . ASP A 1 93 ? -3.867 1.074 -14.290 1.00 98.81 93 ASP A O 1
ATOM 723 N N . GLU A 1 94 ? -2.762 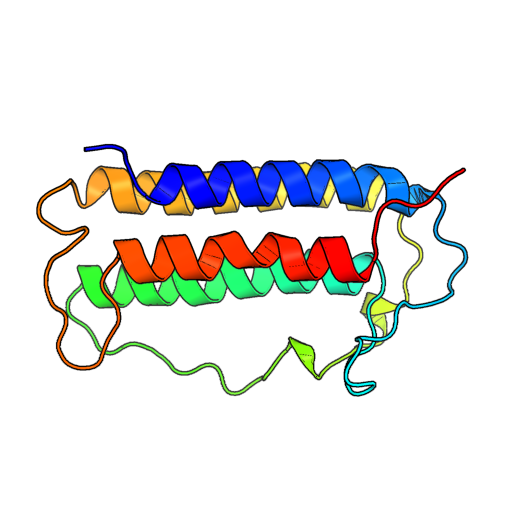-0.702 -15.094 1.00 98.75 94 GLU A N 1
ATOM 724 C CA . GLU A 1 94 ? -3.338 -1.641 -14.132 1.00 98.75 94 GLU A CA 1
ATOM 725 C C . GLU A 1 94 ? -2.991 -1.264 -12.682 1.00 98.75 94 GLU A C 1
ATOM 727 O O . GLU A 1 94 ? -3.869 -1.278 -11.811 1.00 98.75 94 GLU A O 1
ATOM 732 N N . ALA A 1 95 ? -1.735 -0.899 -12.412 1.00 98.75 95 ALA A N 1
ATOM 733 C CA . ALA A 1 95 ? -1.291 -0.489 -11.085 1.00 98.75 95 ALA A CA 1
ATOM 734 C C . ALA A 1 95 ? -2.019 0.771 -10.601 1.00 98.75 95 ALA A C 1
ATOM 736 O O . ALA A 1 95 ? -2.495 0.791 -9.466 1.00 98.75 95 ALA A O 1
ATOM 737 N N . ARG A 1 96 ? -2.165 1.796 -11.451 1.00 98.81 96 ARG A N 1
ATOM 738 C CA . ARG A 1 96 ? -2.922 3.021 -11.129 1.00 98.81 96 ARG A CA 1
ATOM 739 C C . ARG A 1 96 ? -4.355 2.699 -10.750 1.00 98.81 96 ARG A C 1
ATOM 741 O O . ARG A 1 96 ? -4.854 3.133 -9.717 1.00 98.81 96 ARG A O 1
ATOM 748 N N . GLU A 1 97 ? -4.998 1.898 -11.581 1.00 98.69 97 GLU A N 1
ATOM 749 C CA . GLU A 1 97 ? -6.381 1.497 -11.410 1.00 98.69 97 GLU A CA 1
ATOM 750 C C . GLU A 1 97 ? -6.582 0.711 -10.103 1.00 98.69 97 GLU A C 1
ATOM 752 O O . GLU A 1 97 ? -7.489 1.005 -9.318 1.00 98.69 97 GLU A O 1
ATOM 757 N N . ARG A 1 98 ? -5.725 -0.273 -9.822 1.00 98.69 98 ARG A N 1
ATOM 758 C CA . ARG A 1 98 ? -5.839 -1.113 -8.621 1.00 98.69 98 ARG A CA 1
ATOM 759 C C . ARG A 1 98 ? -5.432 -0.389 -7.341 1.00 98.69 98 ARG A C 1
ATOM 761 O O . ARG A 1 98 ? -6.200 -0.397 -6.380 1.00 98.69 98 ARG A O 1
ATOM 768 N N . LEU A 1 99 ? -4.245 0.213 -7.313 1.00 98.81 99 LEU A N 1
ATOM 769 C CA . LEU A 1 99 ? -3.667 0.754 -6.084 1.00 98.81 99 LEU A CA 1
ATOM 770 C C . LEU A 1 99 ? -4.408 2.006 -5.617 1.00 98.81 99 LEU A C 1
ATOM 772 O O . LEU A 1 99 ? -4.694 2.105 -4.427 1.00 98.81 99 LEU A O 1
ATOM 776 N N . SER A 1 100 ? -4.814 2.904 -6.524 1.00 98.75 100 SER A N 1
ATOM 777 C CA . SER A 1 100 ? -5.593 4.093 -6.143 1.00 98.75 100 SER A CA 1
ATOM 778 C C . SER A 1 100 ? -6.930 3.715 -5.511 1.00 98.75 100 SER A C 1
ATOM 780 O O . SER A 1 100 ? -7.323 4.286 -4.495 1.00 98.75 100 SER A O 1
ATOM 782 N N . ARG A 1 101 ? -7.624 2.705 -6.058 1.00 98.75 101 ARG A N 1
ATOM 783 C CA . ARG A 1 101 ? -8.855 2.189 -5.444 1.00 98.75 101 ARG A CA 1
ATOM 784 C C . ARG A 1 101 ? -8.597 1.559 -4.086 1.00 98.75 101 ARG A C 1
ATOM 786 O O . ARG A 1 101 ? -9.369 1.809 -3.171 1.00 98.75 101 ARG A O 1
ATOM 793 N N . LEU A 1 102 ? -7.535 0.770 -3.948 1.00 98.62 102 LEU A N 1
ATOM 794 C CA . LEU A 1 102 ? -7.221 0.103 -2.689 1.00 98.62 102 LEU A CA 1
ATOM 795 C C . LEU A 1 102 ? -6.847 1.106 -1.585 1.00 98.62 102 LEU A C 1
ATOM 797 O O . LEU A 1 102 ? -7.397 1.025 -0.487 1.00 98.62 102 LEU A O 1
ATOM 801 N N . GLY A 1 103 ? -6.003 2.097 -1.894 1.00 98.62 103 GLY A N 1
ATOM 802 C CA . GLY A 1 103 ? -5.695 3.204 -0.984 1.00 98.62 103 GLY A CA 1
ATOM 803 C C . GLY A 1 103 ? -6.955 3.975 -0.581 1.00 98.62 103 GLY A C 1
ATOM 804 O O . GLY A 1 103 ? -7.195 4.204 0.605 1.00 98.62 103 GLY A O 1
ATOM 805 N N . ARG A 1 104 ? -7.833 4.270 -1.550 1.00 98.50 104 ARG A N 1
ATOM 806 C CA . ARG A 1 104 ? -9.121 4.922 -1.283 1.00 98.50 104 ARG A CA 1
ATOM 807 C C . ARG A 1 104 ? -10.044 4.075 -0.405 1.00 98.50 104 ARG A C 1
ATOM 809 O O . ARG A 1 104 ? -10.689 4.611 0.492 1.00 98.50 104 ARG A O 1
ATOM 816 N N . THR A 1 105 ? -10.128 2.768 -0.641 1.00 98.69 105 THR A N 1
ATOM 817 C CA . THR A 1 105 ? -10.920 1.844 0.183 1.00 98.69 105 THR A CA 1
ATOM 818 C C . THR A 1 105 ? -10.442 1.856 1.631 1.00 98.69 105 THR A C 1
ATOM 820 O O . THR A 1 105 ? -11.269 1.974 2.533 1.00 98.69 105 THR A O 1
ATOM 823 N N . PHE A 1 106 ? -9.128 1.811 1.858 1.00 98.44 106 PHE A N 1
ATOM 824 C CA . PHE A 1 106 ? -8.554 1.894 3.200 1.00 98.44 106 PHE A CA 1
ATOM 825 C C . PHE A 1 106 ? -8.934 3.209 3.899 1.00 98.44 106 PHE A C 1
ATOM 827 O O . PHE A 1 106 ? -9.435 3.210 5.026 1.00 98.44 106 PHE A O 1
ATOM 834 N N . ALA A 1 107 ? -8.791 4.339 3.205 1.00 98.38 107 ALA A N 1
ATOM 835 C CA . ALA A 1 107 ? -9.139 5.642 3.758 1.00 98.38 107 ALA A CA 1
ATOM 836 C C . ALA A 1 107 ? -10.638 5.805 4.055 1.00 98.38 107 ALA A C 1
ATOM 838 O O . ALA A 1 107 ? -11.009 6.436 5.051 1.00 98.38 107 ALA A O 1
ATOM 839 N N . LEU A 1 108 ? -11.502 5.226 3.217 1.00 98.62 108 LEU A N 1
ATOM 840 C CA . LEU A 1 108 ? -12.947 5.179 3.439 1.00 98.62 108 LEU A CA 1
ATOM 841 C C . LEU A 1 108 ? -13.319 4.301 4.637 1.00 98.62 108 LEU A C 1
ATOM 843 O O . LEU A 1 108 ? -14.217 4.679 5.386 1.00 98.62 108 LEU A O 1
ATOM 847 N N . CYS A 1 109 ? -12.626 3.179 4.845 1.00 98.38 109 CYS A N 1
ATOM 848 C CA . CYS A 1 109 ? -12.824 2.329 6.019 1.00 98.38 109 CYS A CA 1
ATOM 849 C C . CYS A 1 109 ? -12.536 3.108 7.314 1.00 98.38 109 CYS A C 1
ATOM 851 O O . CYS A 1 109 ? -13.386 3.185 8.203 1.00 98.38 109 CYS A O 1
ATOM 853 N N . LEU A 1 110 ? -11.403 3.816 7.373 1.00 98.31 110 LEU A N 1
ATOM 854 C CA . LEU A 1 110 ? -11.076 4.685 8.508 1.00 98.31 110 LEU A CA 1
ATOM 855 C C . LEU A 1 110 ? -12.085 5.823 8.684 1.00 98.31 110 LEU A C 1
ATOM 857 O O . LEU A 1 110 ? -12.525 6.092 9.803 1.00 98.31 110 LEU A O 1
ATOM 861 N N . ALA A 1 111 ? -12.504 6.469 7.593 1.00 98.25 111 ALA A N 1
ATOM 862 C CA . ALA A 1 111 ? -13.532 7.506 7.653 1.00 98.25 111 ALA A CA 1
ATOM 863 C C . ALA A 1 111 ? -14.846 6.977 8.251 1.00 98.25 111 ALA A C 1
ATOM 865 O O . ALA A 1 111 ? -15.470 7.669 9.055 1.00 98.25 111 ALA A O 1
ATOM 866 N N . ALA A 1 112 ? -15.248 5.762 7.866 1.00 98.44 112 ALA A N 1
ATOM 867 C CA . ALA A 1 112 ? -16.477 5.121 8.320 1.00 98.44 112 ALA A CA 1
ATOM 868 C C . ALA A 1 112 ? -16.417 4.692 9.794 1.00 98.44 112 ALA A C 1
ATOM 870 O O . ALA A 1 112 ? -17.413 4.846 10.498 1.00 98.44 112 ALA A O 1
ATOM 871 N N . ALA A 1 113 ? -15.262 4.216 10.274 1.00 98.06 113 ALA A N 1
ATOM 872 C CA . ALA A 1 113 ? -15.034 3.939 11.695 1.00 98.06 113 ALA A CA 1
ATOM 873 C C . ALA A 1 113 ? -15.169 5.208 12.558 1.00 98.06 113 ALA A C 1
ATOM 875 O O . ALA A 1 113 ? -15.709 5.184 13.663 1.00 98.06 113 ALA A O 1
ATOM 876 N N . GLY A 1 114 ? -14.730 6.341 12.009 1.00 97.62 114 GLY A N 1
ATOM 877 C CA . GLY A 1 114 ? -14.895 7.662 12.596 1.00 97.62 114 GLY A CA 1
ATOM 878 C C . GLY A 1 114 ? -13.862 8.015 13.680 1.00 97.62 114 GLY A C 1
ATOM 879 O O . GLY A 1 114 ? -13.157 7.149 14.198 1.00 97.62 114 GLY A O 1
ATOM 880 N N . PRO A 1 115 ? -13.767 9.306 14.063 1.00 97.62 115 PRO A N 1
ATOM 881 C CA . PRO A 1 115 ? -12.671 9.818 14.895 1.00 97.62 115 PRO A CA 1
ATOM 882 C C . PRO A 1 115 ? -12.513 9.173 16.274 1.00 97.62 115 PRO A C 1
ATOM 884 O O . PRO A 1 115 ? -11.429 9.237 16.842 1.00 97.62 115 PRO A O 1
ATOM 887 N N . GLY A 1 116 ? -13.580 8.586 16.824 1.00 97.25 116 GLY A N 1
ATOM 888 C CA . GLY A 1 116 ? -13.531 7.894 18.114 1.00 97.25 116 GLY A CA 1
ATOM 889 C C . GLY A 1 116 ? -12.775 6.564 18.070 1.00 97.25 116 GLY A C 1
ATOM 890 O O . GLY A 1 116 ? -12.248 6.142 19.092 1.00 97.25 116 GLY A O 1
ATOM 891 N N . GLU A 1 117 ? -12.684 5.933 16.897 1.00 98.06 117 GLU A N 1
ATOM 892 C CA . GLU A 1 117 ? -12.022 4.636 16.715 1.00 98.06 117 GLU A CA 1
ATOM 893 C C . GLU A 1 117 ? -10.540 4.766 16.347 1.00 98.06 117 GLU A C 1
ATOM 895 O O . GLU A 1 117 ? -9.779 3.812 16.524 1.00 98.06 117 GLU A O 1
ATOM 900 N N . TRP A 1 118 ? -10.125 5.922 15.814 1.00 98.38 118 TRP A N 1
ATOM 901 C CA . TRP A 1 118 ? -8.793 6.102 15.225 1.00 98.38 118 TRP A CA 1
ATOM 902 C C . TRP A 1 118 ? -7.663 5.908 16.230 1.00 98.38 118 TRP A C 1
ATOM 904 O O . TRP A 1 118 ? -6.671 5.261 15.908 1.00 98.38 118 TRP A O 1
ATOM 914 N N . ASP A 1 119 ? -7.858 6.430 17.439 1.00 98.06 119 ASP A N 1
ATOM 915 C CA . ASP A 1 119 ? -6.877 6.452 18.527 1.00 98.06 119 ASP A CA 1
ATOM 916 C C . ASP A 1 119 ? -7.301 5.557 19.708 1.00 98.06 119 ASP A C 1
ATOM 918 O O . ASP A 1 119 ? -6.731 5.630 20.798 1.00 98.06 119 ASP A O 1
ATOM 922 N N . LEU A 1 120 ? -8.336 4.727 19.522 1.00 97.94 120 LEU A N 1
ATOM 923 C CA . LEU A 1 120 ? -8.823 3.820 20.559 1.00 97.94 120 LEU A CA 1
ATOM 924 C C . LEU A 1 120 ? -7.759 2.741 20.843 1.00 97.94 120 LEU A C 1
ATOM 926 O O . LEU A 1 120 ? -7.361 2.048 19.906 1.00 97.94 120 LEU A O 1
ATOM 930 N N . PRO A 1 121 ? -7.315 2.540 22.101 1.00 97.44 121 PRO A N 1
ATOM 931 C CA . PRO A 1 121 ? -6.342 1.499 22.431 1.00 97.44 121 PRO A CA 1
ATOM 932 C C . PRO A 1 121 ? -6.864 0.086 22.134 1.00 97.44 121 PRO A C 1
ATOM 934 O O . PRO A 1 121 ? -7.977 -0.262 22.533 1.00 97.44 121 PRO A O 1
ATOM 937 N N . ARG A 1 122 ? -6.042 -0.757 21.490 1.00 96.25 122 ARG A N 1
ATOM 938 C CA . ARG A 1 122 ? -6.414 -2.121 21.047 1.00 96.25 122 ARG A CA 1
ATOM 939 C C . ARG A 1 122 ? -5.550 -3.229 21.663 1.00 96.25 122 ARG A C 1
ATOM 941 O O . ARG A 1 122 ? -5.300 -4.268 21.046 1.00 96.25 122 ARG A O 1
ATOM 948 N N . GLY A 1 123 ? -5.138 -3.026 22.916 1.00 93.31 123 GLY A N 1
ATOM 949 C CA . GLY A 1 123 ? -4.303 -3.968 23.661 1.00 93.31 123 GLY A CA 1
ATOM 950 C C . GLY A 1 123 ? -2.880 -3.993 23.111 1.00 93.31 123 GLY A C 1
ATOM 951 O O . GLY A 1 123 ? -2.195 -2.979 23.160 1.00 93.31 123 GLY A O 1
ATOM 952 N N . GLU A 1 124 ? -2.450 -5.149 22.607 1.00 93.62 124 GLU A N 1
ATOM 953 C CA . GLU A 1 124 ? -1.135 -5.323 21.969 1.00 93.62 124 GLU A CA 1
ATOM 954 C C . GLU A 1 124 ? -1.124 -4.901 20.491 1.00 93.62 124 GLU A C 1
ATOM 956 O O . GLU A 1 124 ? -0.052 -4.752 19.911 1.00 93.62 124 GLU A O 1
ATOM 961 N N . ASN A 1 125 ? -2.299 -4.708 19.879 1.00 96.56 125 ASN A N 1
ATOM 962 C CA . ASN A 1 125 ? -2.404 -4.254 18.494 1.00 96.56 125 ASN A CA 1
ATOM 963 C C . ASN A 1 125 ? -2.260 -2.733 18.402 1.00 96.56 125 ASN A C 1
ATOM 965 O O . ASN A 1 125 ? -2.608 -2.002 19.335 1.00 96.56 125 ASN A O 1
ATOM 969 N N . TRP A 1 126 ? -1.835 -2.271 17.231 1.00 97.88 126 TRP A N 1
ATOM 970 C CA . TRP A 1 126 ? -1.806 -0.857 16.890 1.00 97.88 126 TRP A CA 1
ATOM 971 C C . TRP A 1 126 ? -3.207 -0.236 16.859 1.00 97.88 126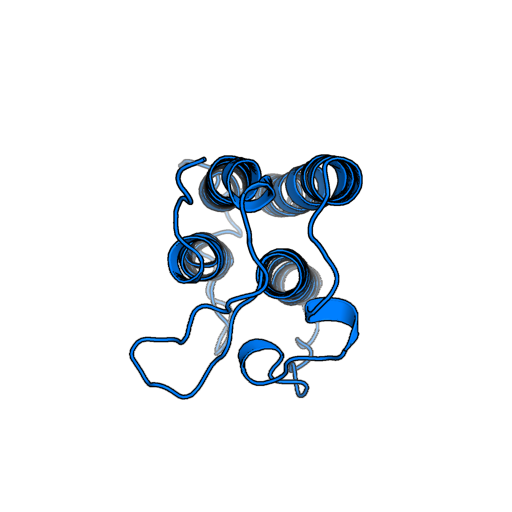 TRP A C 1
ATOM 973 O O . TRP A 1 126 ? -4.219 -0.883 16.565 1.00 97.88 126 TRP A O 1
ATOM 983 N N . THR A 1 127 ? -3.259 1.058 17.158 1.00 98.38 127 THR A N 1
ATOM 984 C CA . THR A 1 127 ? -4.407 1.909 16.848 1.00 98.38 127 THR A CA 1
ATOM 985 C C . THR A 1 127 ? -4.578 2.023 15.334 1.00 98.38 127 THR A C 1
ATOM 987 O O . THR A 1 127 ? -3.645 1.812 14.557 1.00 98.38 127 THR A O 1
ATOM 990 N N . LEU A 1 128 ? -5.775 2.397 14.879 1.00 98.50 128 LEU A N 1
ATOM 991 C CA . LEU A 1 128 ? -6.017 2.530 13.442 1.00 98.50 128 LEU A CA 1
ATOM 992 C C . LEU A 1 128 ? -5.186 3.667 12.822 1.00 98.50 128 LEU A C 1
ATOM 994 O O . LEU A 1 128 ? -4.808 3.586 11.653 1.00 98.50 128 LEU A O 1
ATOM 998 N N . ARG A 1 129 ? -4.875 4.711 13.605 1.00 98.44 129 ARG A N 1
ATOM 999 C CA . ARG A 1 129 ? -3.940 5.766 13.204 1.00 98.44 129 ARG A CA 1
ATOM 1000 C C . ARG A 1 129 ? -2.528 5.225 13.011 1.00 98.44 129 ARG A C 1
ATOM 1002 O O . ARG A 1 129 ? -1.955 5.467 11.956 1.00 98.44 129 ARG A O 1
ATOM 1009 N N . GLU A 1 130 ? -1.996 4.488 13.983 1.00 98.56 130 GLU A N 1
ATOM 1010 C CA . GLU A 1 130 ? -0.654 3.899 13.884 1.00 98.56 130 GLU A CA 1
ATOM 1011 C C . GLU A 1 130 ? -0.540 2.963 12.674 1.00 98.56 130 GLU A C 1
ATOM 1013 O O . GLU A 1 130 ? 0.473 2.991 11.980 1.00 98.56 130 GLU A O 1
ATOM 1018 N N . ILE A 1 131 ? -1.593 2.198 12.352 1.00 98.50 131 ILE A N 1
ATOM 1019 C CA . ILE A 1 131 ? -1.621 1.375 11.131 1.00 98.50 131 ILE A CA 1
ATOM 1020 C C . ILE A 1 131 ? -1.539 2.255 9.878 1.00 98.50 131 ILE A C 1
ATOM 1022 O O . ILE A 1 131 ? -0.763 1.958 8.975 1.00 98.50 131 ILE A O 1
ATOM 1026 N N . ALA A 1 132 ? -2.311 3.342 9.794 1.00 98.50 132 ALA A N 1
ATOM 1027 C CA . ALA A 1 132 ? -2.273 4.239 8.637 1.00 98.50 132 ALA A CA 1
ATOM 1028 C C . ALA A 1 132 ? -0.907 4.930 8.472 1.00 98.50 132 ALA A C 1
ATOM 1030 O O . ALA A 1 132 ? -0.398 5.042 7.357 1.00 98.50 132 ALA A O 1
ATOM 1031 N N . GLU A 1 133 ? -0.302 5.364 9.579 1.00 98.44 133 GLU A N 1
ATOM 1032 C CA . GLU A 1 133 ? 1.043 5.946 9.609 1.00 98.44 133 GLU A CA 1
ATOM 1033 C C . GLU A 1 133 ? 2.098 4.920 9.186 1.00 98.44 133 GLU A C 1
ATOM 1035 O O . GLU A 1 133 ? 2.957 5.223 8.357 1.00 98.44 133 GLU A O 1
ATOM 1040 N N . HIS A 1 134 ? 1.989 3.683 9.679 1.00 98.06 134 HIS A N 1
ATOM 1041 C CA . HIS A 1 134 ? 2.842 2.581 9.255 1.00 98.06 134 HIS A CA 1
ATOM 1042 C C . HIS A 1 134 ? 2.712 2.323 7.750 1.00 98.06 134 HIS A C 1
ATOM 1044 O O . HIS A 1 134 ? 3.708 2.254 7.029 1.00 98.06 134 HIS A O 1
ATOM 1050 N N . LEU A 1 135 ? 1.476 2.249 7.259 1.00 97.38 135 LEU A N 1
ATOM 1051 C CA . LEU A 1 135 ? 1.164 1.974 5.864 1.00 97.38 135 LEU A CA 1
ATOM 1052 C C . LEU A 1 135 ? 1.635 3.098 4.932 1.00 97.38 135 LEU A C 1
ATOM 1054 O O . LEU A 1 135 ? 1.985 2.825 3.788 1.00 97.38 135 LEU A O 1
ATOM 1058 N N . ALA A 1 136 ? 1.755 4.343 5.400 1.00 97.69 136 ALA A N 1
ATOM 1059 C CA . ALA A 1 136 ? 2.356 5.423 4.615 1.00 97.69 136 ALA A CA 1
ATOM 1060 C C . ALA A 1 136 ? 3.828 5.141 4.230 1.00 97.69 136 ALA A C 1
ATOM 1062 O O . ALA A 1 136 ? 4.328 5.684 3.239 1.00 97.69 136 ALA A O 1
ATOM 1063 N N . HIS A 1 137 ? 4.517 4.236 4.939 1.00 96.75 137 HIS A N 1
ATOM 1064 C CA . HIS A 1 137 ? 5.863 3.785 4.584 1.00 96.75 137 HIS A CA 1
ATOM 1065 C C . HIS A 1 137 ? 5.923 2.888 3.337 1.00 96.75 137 HIS A C 1
ATOM 1067 O O . HIS A 1 137 ? 7.028 2.566 2.905 1.00 96.75 137 HIS A O 1
ATOM 1073 N N . ILE A 1 138 ? 4.805 2.560 2.670 1.00 97.44 138 ILE A N 1
ATOM 1074 C CA . ILE A 1 138 ? 4.840 1.939 1.327 1.00 97.44 138 ILE A CA 1
ATOM 1075 C C . ILE A 1 138 ? 5.662 2.746 0.316 1.00 97.44 138 ILE A C 1
ATOM 1077 O O . ILE A 1 138 ? 6.222 2.155 -0.609 1.00 97.44 138 ILE A O 1
ATOM 1081 N N . ARG A 1 139 ? 5.803 4.068 0.526 1.00 97.62 139 ARG A N 1
ATOM 1082 C CA . ARG A 1 139 ? 6.711 4.937 -0.243 1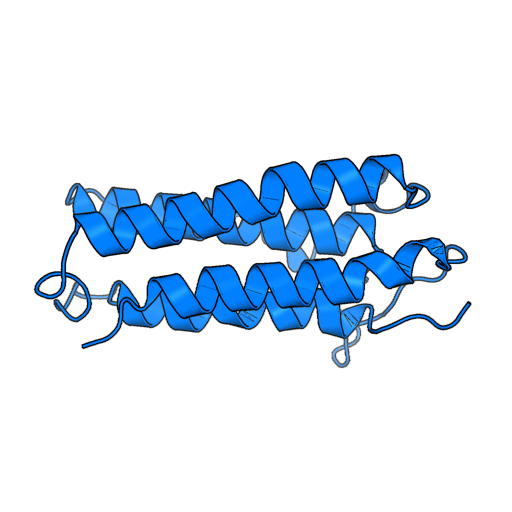.00 97.62 139 ARG A CA 1
ATOM 1083 C C . ARG A 1 139 ? 8.118 4.354 -0.320 1.00 97.62 139 ARG A C 1
ATOM 1085 O O . ARG A 1 139 ? 8.723 4.386 -1.385 1.00 97.62 139 ARG A O 1
ATOM 1092 N N . TRP A 1 140 ? 8.583 3.719 0.758 1.00 94.81 140 TRP A N 1
ATOM 1093 C CA . TRP A 1 140 ? 9.892 3.081 0.812 1.00 94.81 140 TRP A CA 1
ATOM 1094 C C . TRP A 1 140 ? 10.080 2.048 -0.306 1.00 94.81 140 TRP A C 1
ATOM 1096 O O . TRP A 1 140 ? 11.141 2.030 -0.919 1.00 94.81 140 TRP A O 1
ATOM 1106 N N . TYR A 1 141 ? 9.063 1.241 -0.642 1.00 95.25 141 TYR A N 1
ATOM 1107 C CA . TYR A 1 141 ? 9.161 0.264 -1.737 1.00 95.25 141 TYR A CA 1
ATOM 1108 C C . TYR A 1 141 ? 9.374 0.933 -3.098 1.00 95.25 141 TYR A C 1
ATOM 1110 O O . TYR A 1 141 ? 10.163 0.443 -3.906 1.00 95.25 141 TYR A O 1
ATOM 1118 N N . ALA A 1 142 ? 8.686 2.049 -3.351 1.00 96.06 142 ALA A N 1
ATOM 1119 C CA . ALA A 1 142 ? 8.881 2.822 -4.571 1.00 96.06 142 ALA A CA 1
ATOM 1120 C C . ALA A 1 142 ? 10.254 3.511 -4.576 1.00 96.06 142 ALA A C 1
ATOM 1122 O O . ALA A 1 142 ? 10.951 3.499 -5.591 1.00 96.06 142 ALA A O 1
ATOM 1123 N N . ASP A 1 143 ? 10.682 4.034 -3.429 1.00 94.25 143 ASP A N 1
ATOM 1124 C CA . ASP A 1 143 ? 11.963 4.717 -3.272 1.00 94.25 143 ASP A CA 1
ATOM 1125 C C . ASP A 1 143 ? 13.158 3.760 -3.440 1.00 94.25 143 ASP A C 1
ATOM 1127 O O . ASP A 1 143 ? 14.201 4.190 -3.925 1.00 94.25 143 ASP A O 1
ATOM 1131 N N . GLN A 1 144 ? 13.005 2.458 -3.143 1.00 93.12 144 GLN A N 1
ATOM 1132 C CA . GLN A 1 144 ? 14.029 1.448 -3.459 1.00 93.12 144 GLN A CA 1
ATOM 1133 C C . GLN A 1 144 ? 14.305 1.355 -4.963 1.00 93.12 144 GLN A C 1
ATOM 1135 O O . GLN A 1 144 ? 15.455 1.214 -5.368 1.00 93.12 144 GLN A O 1
ATOM 1140 N N . MET A 1 145 ? 13.268 1.432 -5.801 1.00 94.12 145 MET A N 1
ATOM 1141 C CA . MET A 1 145 ? 13.449 1.512 -7.254 1.00 94.12 145 MET A CA 1
ATOM 1142 C C . MET A 1 145 ? 13.902 2.906 -7.699 1.00 94.12 145 MET A C 1
ATOM 1144 O O . MET A 1 145 ? 14.618 3.032 -8.694 1.00 94.12 145 MET A O 1
ATOM 1148 N N . GLY A 1 146 ? 13.487 3.942 -6.968 1.00 94.31 146 GLY A N 1
ATOM 1149 C CA . GLY A 1 146 ? 13.772 5.336 -7.269 1.00 94.31 146 GLY A CA 1
ATOM 1150 C C . GLY A 1 146 ? 13.091 5.819 -8.551 1.00 94.31 146 GLY A C 1
ATOM 1151 O O . GLY A 1 146 ? 12.348 5.093 -9.217 1.00 94.31 146 GLY A O 1
ATOM 1152 N N . ARG A 1 147 ? 13.343 7.081 -8.912 1.00 96.06 147 ARG A N 1
ATOM 1153 C CA . ARG A 1 147 ? 12.913 7.629 -10.206 1.00 96.06 147 ARG A CA 1
ATOM 1154 C C . ARG A 1 147 ? 13.961 7.292 -11.261 1.00 96.06 147 ARG A C 1
ATOM 1156 O O . ARG A 1 147 ? 15.127 7.645 -11.092 1.00 96.06 147 ARG A O 1
ATOM 1163 N N . LEU A 1 148 ? 13.553 6.643 -12.347 1.00 93.38 148 LEU A N 1
ATOM 1164 C CA . LEU A 1 148 ? 14.446 6.346 -13.468 1.00 93.38 148 LEU A CA 1
ATOM 1165 C C . LEU A 1 148 ? 14.412 7.492 -14.487 1.00 93.38 148 LEU A C 1
ATOM 1167 O O . LEU A 1 148 ? 13.352 8.038 -14.792 1.00 93.38 148 LEU A O 1
ATOM 1171 N N . ALA A 1 149 ? 15.578 7.868 -15.006 1.00 84.50 149 ALA A N 1
ATOM 1172 C CA . ALA A 1 149 ? 15.666 8.771 -16.148 1.00 84.50 149 ALA A CA 1
ATOM 1173 C C . ALA A 1 149 ? 15.521 7.961 -17.445 1.00 84.50 149 ALA A C 1
ATOM 1175 O O . ALA A 1 149 ? 16.060 6.855 -17.537 1.00 84.50 149 ALA A O 1
ATOM 1176 N N . GLY A 1 150 ? 14.777 8.511 -18.408 1.00 57.09 150 GLY A N 1
ATOM 1177 C CA . GLY A 1 150 ? 14.727 8.001 -19.781 1.00 57.09 150 GLY A CA 1
ATOM 1178 C C . GLY A 1 150 ? 15.991 8.319 -20.566 1.00 57.09 150 GLY A C 1
ATOM 1179 O O . GLY A 1 150 ? 16.668 9.314 -20.216 1.00 57.09 150 GLY A O 1
#

Radius of gyration: 16.05 Å; chains: 1; bounding box: 38×32×44 Å

Secondary structure (DSSP, 8-state):
---TTHHHHHHHHHHHHHHGGGGG--SPPEE-TTSS-EE-HHHHHHHHHHHHHHHHHHHHHHHTT-------S-GGG---GGGGSPP-HHHHHHHHHHHHHHHHHHHHHHHHH-HHHHT--BTTBPPHHHHHHHHGGGHHHHHHH-PPP-

Sequence (150 aa):
MENPGALVEEAVEHCLEVAATWLAWTGRPAVSDAGDRIYTPCKAIRRIGDHLVDHLAEVEALLAGVPTRPDHWHASLVTVDADWARFTELDLDEARERLSRLGRTFALCLAAAGPGEWDLPRGENWTLREIAEHLAHIRWYADQMGRLAG

Foldseek 3Di:
DDQLLVLLLVLLVLLLVQLVQLLPPPLDWFADPVRQFTAHSQLLLVVLLVLLVQLLQVLVCLLVVHDRDDDPPPSRNDDDPRRSDRDDPVNSVVSCVRSSVSSVVLSVSSVVSPDVQQCDDRDPDDGVSVSSVVSSCSSVSSCSRGRHDD